Protein AF-K1ZHE0-F1 (afdb_monomer_lite)

pLDDT: mean 92.08, std 7.87, range [47.47, 98.44]

Sequence (130 aa):
MIPFSELFHIGGDTTVRGFSYGEIGPKFLGDTIGAKKAFYMNAELIFPITPDMTMKGVIFYDGGAGWDNPYVAGITPGLVTDNSFDYRHSVGFGIRMLQPMPVRVDWGFKLDPRTGEKESQVHFGMTYDW

Foldseek 3Di:
DQDQVNFAQAEADPFAAFGDTSQAAKDFQNHRSGAPDKDKDKDKDWDAPDPVSQKIKIKIKIKMHGADDPPCPPPPPPRMPRRDTDMWIWIWMWMFGPPPFTKIKIKIATPDDDVPDDRIDIHIDRDDPD

Structure (mmCIF, N/CA/C/O backbone):
data_AF-K1ZHE0-F1
#
_entry.id   AF-K1ZHE0-F1
#
loop_
_atom_site.group_PDB
_atom_site.id
_atom_site.type_symbol
_atom_site.label_atom_id
_atom_site.label_alt_id
_atom_site.label_comp_id
_atom_site.label_asym_id
_atom_site.label_entity_id
_atom_site.label_seq_id
_atom_site.pdbx_PDB_ins_code
_atom_site.Cartn_x
_atom_site.Cartn_y
_atom_site.Cartn_z
_atom_site.occupancy
_atom_site.B_iso_or_equiv
_atom_site.auth_seq_id
_atom_site.auth_comp_id
_atom_site.auth_asym_id
_atom_site.auth_atom_id
_atom_site.pdbx_PDB_model_num
ATOM 1 N N . MET A 1 1 ? 20.352 13.008 -9.359 1.00 73.00 1 MET A N 1
ATOM 2 C CA . MET A 1 1 ? 20.233 11.578 -9.008 1.00 73.00 1 MET A CA 1
ATOM 3 C C . MET A 1 1 ? 19.329 11.515 -7.787 1.00 73.00 1 MET A C 1
ATOM 5 O O . MET A 1 1 ? 19.596 12.261 -6.859 1.00 73.00 1 MET A O 1
ATOM 9 N N . ILE A 1 2 ? 18.240 10.749 -7.840 1.00 79.88 2 ILE A N 1
ATOM 10 C CA . ILE A 1 2 ? 17.284 10.533 -6.738 1.00 79.88 2 ILE A CA 1
ATOM 11 C C . ILE A 1 2 ? 17.720 9.272 -5.964 1.00 79.88 2 ILE A C 1
ATOM 13 O O . ILE A 1 2 ? 17.702 8.190 -6.556 1.00 79.88 2 ILE A O 1
ATOM 17 N N . PRO A 1 3 ? 18.161 9.360 -4.703 1.00 85.19 3 PRO A N 1
ATOM 18 C CA . PRO A 1 3 ? 18.498 8.187 -3.895 1.00 85.19 3 PRO A CA 1
ATOM 19 C C . PRO A 1 3 ? 17.384 7.129 -3.885 1.00 85.19 3 PRO A C 1
ATOM 21 O O . PRO A 1 3 ? 16.206 7.465 -3.934 1.00 85.19 3 PRO A O 1
ATOM 24 N N . PHE A 1 4 ? 17.739 5.844 -3.779 1.00 83.38 4 PHE A N 1
ATOM 25 C CA . PHE A 1 4 ? 16.755 4.748 -3.723 1.00 83.38 4 PHE A CA 1
ATOM 26 C C . PHE A 1 4 ? 15.734 4.928 -2.587 1.00 83.38 4 PHE A C 1
ATOM 28 O O . PHE A 1 4 ? 14.550 4.669 -2.766 1.00 83.38 4 PHE A O 1
ATOM 35 N N . SER A 1 5 ? 16.182 5.452 -1.444 1.00 85.06 5 SER A N 1
ATOM 36 C CA . SER A 1 5 ? 15.334 5.770 -0.289 1.00 85.06 5 SER A CA 1
ATOM 37 C C . SER A 1 5 ? 14.295 6.862 -0.555 1.00 85.06 5 SER A C 1
ATOM 39 O O . SER A 1 5 ? 13.348 6.988 0.211 1.00 85.06 5 SER A O 1
ATOM 41 N N . GLU A 1 6 ? 14.481 7.667 -1.602 1.00 88.62 6 GLU A N 1
ATOM 42 C CA . GLU A 1 6 ? 13.540 8.712 -2.018 1.00 88.62 6 GLU A CA 1
ATOM 43 C C . GLU A 1 6 ? 12.559 8.224 -3.096 1.00 88.62 6 GLU A C 1
ATOM 45 O O . GLU A 1 6 ? 11.654 8.964 -3.480 1.00 88.62 6 GLU A O 1
ATOM 50 N N . LEU A 1 7 ? 12.712 6.991 -3.598 1.00 93.69 7 LEU A N 1
ATOM 51 C CA . LEU A 1 7 ? 11.732 6.391 -4.499 1.00 93.69 7 LEU A CA 1
ATOM 52 C C . LEU A 1 7 ? 10.495 5.937 -3.722 1.00 93.69 7 LEU A C 1
ATOM 54 O O . LEU A 1 7 ? 10.560 5.486 -2.576 1.00 93.69 7 LEU A O 1
ATOM 58 N N . PHE A 1 8 ? 9.348 6.017 -4.384 1.00 96.06 8 PHE A N 1
ATOM 59 C CA . PHE A 1 8 ? 8.090 5.549 -3.834 1.00 96.06 8 PHE A CA 1
ATOM 60 C C . PHE A 1 8 ? 7.989 4.029 -3.925 1.00 96.06 8 PHE A C 1
ATOM 62 O O . PHE A 1 8 ? 8.291 3.430 -4.958 1.00 96.06 8 PHE A O 1
ATOM 69 N N . HIS A 1 9 ? 7.500 3.422 -2.850 1.00 96.19 9 HIS A N 1
ATOM 70 C CA . HIS A 1 9 ? 7.274 1.988 -2.737 1.00 96.19 9 HIS A CA 1
ATOM 71 C C . HIS A 1 9 ? 5.800 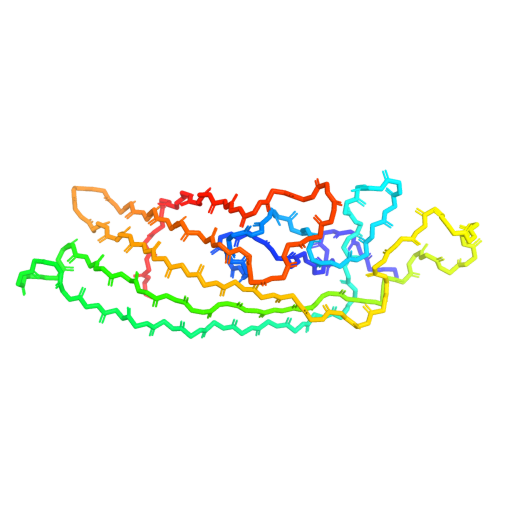1.774 -2.388 1.00 96.19 9 HIS A C 1
ATOM 73 O O . HIS A 1 9 ? 5.380 2.055 -1.267 1.00 96.19 9 HIS A O 1
ATOM 79 N N . ILE A 1 10 ? 5.003 1.347 -3.372 1.00 97.38 10 ILE A N 1
ATOM 80 C CA . ILE A 1 10 ? 3.553 1.175 -3.223 1.00 97.38 10 ILE A CA 1
ATOM 81 C C . ILE A 1 10 ? 3.239 -0.288 -2.903 1.00 97.38 10 ILE A C 1
ATOM 83 O O . ILE A 1 10 ? 3.798 -1.203 -3.503 1.00 97.38 10 ILE A O 1
ATOM 87 N N . GLY A 1 11 ? 2.349 -0.502 -1.940 1.00 95.94 11 GLY A N 1
ATOM 88 C CA . GLY A 1 11 ? 2.114 -1.786 -1.283 1.00 95.94 11 GLY A CA 1
ATOM 89 C C . GLY A 1 11 ? 2.659 -1.786 0.146 1.00 95.94 11 GLY A C 1
ATOM 90 O O . GLY A 1 11 ? 3.639 -1.101 0.451 1.00 95.94 11 GLY A O 1
ATOM 91 N N . GLY A 1 12 ? 2.008 -2.536 1.032 1.00 94.81 12 GLY A N 1
ATOM 92 C CA . GLY A 1 12 ? 2.313 -2.573 2.462 1.00 94.81 12 GLY A CA 1
ATOM 93 C C . GLY A 1 12 ? 1.163 -2.061 3.330 1.00 94.81 12 GLY A C 1
ATOM 94 O O . GLY A 1 12 ? 0.061 -1.794 2.860 1.00 94.81 12 GLY A O 1
ATOM 95 N N . ASP A 1 13 ? 1.432 -1.908 4.618 1.00 92.19 13 ASP A N 1
ATOM 96 C CA . ASP A 1 13 ? 0.466 -1.485 5.634 1.00 92.19 13 ASP A CA 1
ATOM 97 C C . ASP A 1 13 ? 0.114 0.012 5.567 1.00 92.19 13 ASP A C 1
ATOM 99 O O . ASP A 1 13 ? -0.958 0.416 6.018 1.00 92.19 13 ASP A O 1
ATOM 103 N N . THR A 1 14 ? 0.998 0.837 5.008 1.00 90.25 14 THR A N 1
ATOM 104 C CA . THR A 1 14 ? 0.859 2.305 4.943 1.00 90.25 14 THR A CA 1
ATOM 105 C C . THR A 1 14 ? 0.323 2.834 3.614 1.00 90.25 14 THR A C 1
ATOM 107 O O . THR A 1 14 ? -0.058 4.000 3.542 1.00 90.25 14 THR A O 1
ATOM 110 N N . THR A 1 15 ? 0.295 2.010 2.562 1.00 95.12 15 THR A N 1
ATOM 111 C CA . THR A 1 15 ? -0.162 2.417 1.223 1.00 95.12 15 THR A CA 1
ATOM 112 C C . THR A 1 15 ? -1.291 1.521 0.730 1.00 95.12 15 THR A C 1
ATOM 114 O O . THR A 1 15 ? -2.446 1.881 0.894 1.00 95.12 15 THR A O 1
ATOM 117 N N . VAL A 1 16 ? -1.002 0.355 0.148 1.00 97.38 16 VAL A N 1
ATOM 118 C CA . VAL A 1 16 ? -2.025 -0.573 -0.358 1.00 97.38 16 VAL A CA 1
ATOM 119 C C . VAL A 1 16 ? -1.911 -1.902 0.380 1.00 97.38 16 VAL A C 1
ATOM 121 O O . VAL A 1 16 ? -1.020 -2.711 0.094 1.00 97.38 16 VAL A O 1
ATOM 124 N N . ARG A 1 17 ? -2.816 -2.138 1.336 1.00 97.38 17 ARG A N 1
ATOM 125 C CA . ARG A 1 17 ? -2.836 -3.375 2.129 1.00 97.38 17 ARG A CA 1
ATOM 126 C C . ARG A 1 17 ? -3.193 -4.569 1.258 1.00 97.38 17 ARG A C 1
ATOM 128 O O . ARG A 1 17 ? -3.741 -4.433 0.173 1.00 97.38 17 ARG A O 1
ATOM 135 N N . GLY A 1 18 ? -2.861 -5.775 1.710 1.00 95.75 18 GLY A N 1
ATOM 136 C CA . GLY A 1 18 ? -2.975 -6.988 0.886 1.00 95.75 18 GLY A CA 1
ATOM 137 C C . GLY A 1 18 ? -1.829 -7.187 -0.118 1.00 95.75 18 GLY A C 1
ATOM 138 O O . GLY A 1 18 ? -1.6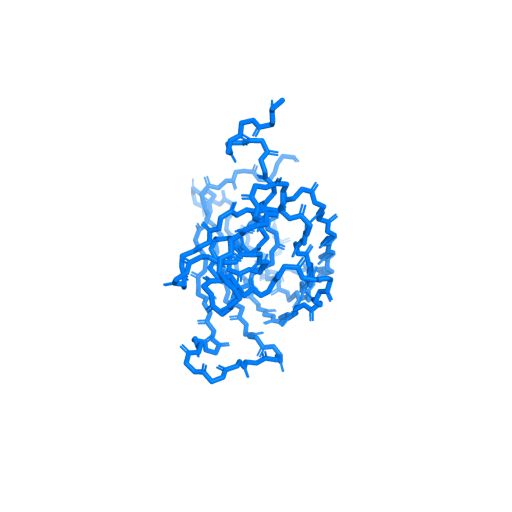66 -8.296 -0.618 1.00 95.75 18 GLY A O 1
ATOM 139 N N . PHE A 1 19 ? -1.004 -6.160 -0.349 1.00 97.00 19 PHE A N 1
ATOM 140 C CA . PHE A 1 19 ? 0.248 -6.236 -1.105 1.00 97.00 19 PHE A CA 1
ATOM 141 C C . PHE A 1 19 ? 1.458 -6.135 -0.176 1.00 97.00 19 PHE A C 1
ATOM 143 O O . PHE A 1 19 ? 1.386 -5.531 0.899 1.00 97.00 19 PHE A O 1
ATOM 150 N N . SER A 1 20 ? 2.576 -6.715 -0.601 1.00 95.81 20 SER A N 1
ATOM 151 C CA . SER A 1 20 ? 3.860 -6.605 0.085 1.00 95.81 20 SER A CA 1
ATOM 152 C C . SER A 1 20 ? 4.465 -5.225 -0.140 1.00 95.81 20 SER A C 1
ATOM 154 O O . SER A 1 20 ? 4.093 -4.511 -1.073 1.00 95.81 20 SER A O 1
ATOM 156 N N . TYR A 1 21 ? 5.398 -4.835 0.729 1.00 95.12 21 TYR A N 1
ATOM 157 C CA . TYR A 1 21 ? 6.052 -3.534 0.635 1.00 95.12 21 TYR A CA 1
ATOM 158 C C . TYR A 1 21 ? 6.673 -3.327 -0.750 1.00 95.12 21 TYR A C 1
ATOM 160 O O . TYR A 1 21 ? 7.520 -4.110 -1.177 1.00 95.12 21 TYR A O 1
ATOM 168 N N . GLY A 1 22 ? 6.226 -2.283 -1.452 1.00 94.88 22 GLY A N 1
ATOM 169 C CA . GLY A 1 22 ? 6.721 -1.960 -2.786 1.00 94.88 22 GLY A CA 1
ATOM 170 C C . GLY A 1 22 ? 6.333 -2.953 -3.892 1.00 94.88 22 GLY A C 1
ATOM 171 O O . GLY A 1 22 ? 6.863 -2.867 -4.996 1.00 94.88 22 GLY A O 1
ATOM 172 N N . GLU A 1 23 ? 5.432 -3.906 -3.641 1.00 95.75 23 GLU A N 1
ATOM 173 C CA . GLU A 1 23 ? 5.034 -4.906 -4.641 1.00 95.75 23 GLU A CA 1
ATOM 174 C C . GLU A 1 23 ? 4.374 -4.281 -5.884 1.00 95.75 23 GLU A C 1
ATOM 176 O O . GLU A 1 23 ? 4.425 -4.872 -6.967 1.00 95.75 23 GLU A O 1
ATOM 181 N N . ILE A 1 24 ? 3.776 -3.095 -5.737 1.00 96.44 24 ILE A N 1
ATOM 182 C CA . ILE A 1 24 ? 3.104 -2.357 -6.804 1.00 96.44 24 ILE A CA 1
ATOM 183 C C . ILE A 1 24 ? 4.088 -1.363 -7.426 1.00 96.44 24 ILE A C 1
ATOM 185 O O . ILE A 1 24 ? 4.340 -0.280 -6.890 1.00 96.44 24 ILE A O 1
ATOM 189 N N . GLY A 1 25 ? 4.612 -1.722 -8.594 1.00 95.75 25 GLY A N 1
ATOM 190 C CA . GLY A 1 25 ? 5.445 -0.852 -9.413 1.00 95.75 25 GLY A CA 1
ATOM 191 C C . GLY A 1 25 ? 6.672 -1.557 -9.986 1.00 95.75 25 GLY A C 1
ATOM 192 O O . GLY A 1 25 ? 6.694 -2.787 -10.031 1.00 95.75 25 GLY A O 1
ATOM 193 N N . PRO A 1 26 ? 7.691 -0.793 -10.419 1.00 95.38 26 PRO A N 1
ATOM 194 C CA . PRO A 1 26 ? 8.795 -1.311 -11.213 1.00 95.38 26 PRO A CA 1
ATOM 195 C C . PRO A 1 26 ? 9.598 -2.382 -10.469 1.00 95.38 26 PRO A C 1
ATOM 197 O O . PRO A 1 26 ? 9.985 -2.191 -9.308 1.00 95.38 26 PRO A O 1
ATOM 200 N N . LYS A 1 27 ? 9.906 -3.479 -11.167 1.00 94.12 27 LYS A N 1
ATOM 201 C CA . LYS A 1 27 ? 10.718 -4.589 -10.651 1.00 94.12 27 LYS A CA 1
ATOM 202 C C . LYS A 1 27 ? 11.886 -4.890 -11.573 1.00 94.12 27 LYS A C 1
ATOM 204 O O . LYS A 1 27 ? 11.763 -4.763 -12.788 1.00 94.12 27 LYS A O 1
ATOM 209 N N . PHE A 1 28 ? 12.998 -5.329 -11.000 1.00 93.06 28 PHE A N 1
ATOM 210 C CA . PHE A 1 28 ? 14.148 -5.863 -11.718 1.00 93.06 28 PHE A CA 1
ATOM 211 C C . PHE A 1 28 ? 14.369 -7.305 -11.275 1.00 93.06 28 PHE A C 1
ATOM 213 O O . PHE A 1 28 ? 14.580 -7.554 -10.094 1.00 93.06 28 PHE A O 1
ATOM 220 N N . LEU A 1 29 ? 14.282 -8.260 -12.206 1.00 90.94 29 LEU A N 1
ATOM 221 C CA . LEU A 1 29 ? 14.392 -9.697 -11.901 1.00 90.94 29 LEU A CA 1
ATOM 222 C C . LEU A 1 29 ? 13.432 -10.189 -10.793 1.00 90.94 29 LEU A C 1
ATOM 224 O O . LEU A 1 29 ? 13.717 -11.163 -10.104 1.00 90.94 29 LEU A O 1
ATOM 228 N N . GLY A 1 30 ? 12.277 -9.532 -10.644 1.00 88.38 30 GLY A N 1
ATOM 229 C CA . GLY A 1 30 ? 11.276 -9.841 -9.618 1.00 88.38 30 GLY A CA 1
ATOM 230 C C . GLY A 1 30 ? 11.420 -9.040 -8.320 1.00 88.38 30 GLY A C 1
ATOM 231 O O . GLY A 1 30 ? 10.444 -8.952 -7.576 1.00 88.38 30 GLY A O 1
ATOM 232 N N . ASP A 1 31 ? 12.562 -8.390 -8.089 1.00 92.12 31 ASP A N 1
ATOM 233 C CA . ASP A 1 31 ? 12.780 -7.534 -6.923 1.00 92.12 31 ASP A CA 1
ATOM 234 C C . ASP A 1 31 ? 12.266 -6.116 -7.177 1.00 92.12 31 ASP A C 1
ATOM 236 O O . ASP A 1 31 ? 12.509 -5.525 -8.231 1.00 92.12 31 ASP A O 1
ATOM 240 N N . THR A 1 32 ? 11.566 -5.540 -6.201 1.00 92.88 32 THR A N 1
ATOM 241 C CA . THR A 1 32 ? 11.089 -4.157 -6.283 1.00 92.88 32 THR A CA 1
ATOM 242 C C . THR A 1 32 ? 12.255 -3.174 -6.302 1.00 92.88 32 THR A C 1
ATOM 244 O O . THR A 1 32 ? 13.113 -3.194 -5.421 1.00 92.88 32 THR A O 1
ATOM 247 N N . ILE A 1 33 ? 12.227 -2.241 -7.256 1.00 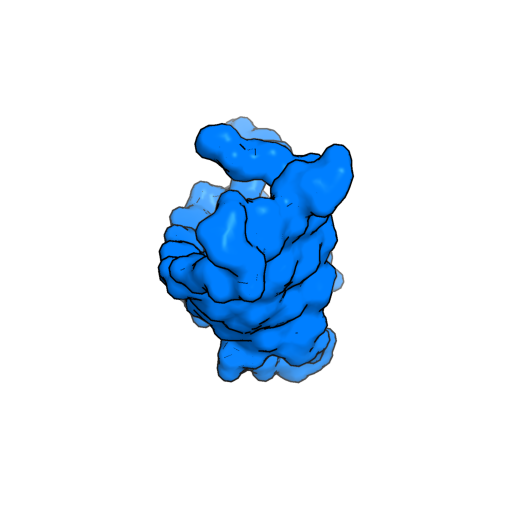94.25 33 ILE A N 1
ATOM 248 C CA . ILE A 1 33 ? 13.257 -1.199 -7.409 1.00 94.25 33 ILE A CA 1
ATOM 249 C C . ILE A 1 33 ? 12.738 0.230 -7.177 1.00 94.25 33 ILE A C 1
ATOM 251 O O . ILE A 1 33 ? 13.464 1.197 -7.417 1.00 94.25 33 ILE A O 1
ATOM 255 N N . GLY A 1 34 ? 11.493 0.372 -6.720 1.00 94.06 34 GLY A N 1
ATOM 256 C CA . GLY A 1 34 ? 10.862 1.658 -6.425 1.00 94.06 34 GLY A CA 1
ATOM 257 C C . GLY A 1 34 ? 10.430 2.434 -7.674 1.00 94.06 34 GLY A C 1
ATOM 258 O O . GLY A 1 34 ? 10.795 2.122 -8.809 1.00 94.06 34 GLY A O 1
ATOM 259 N N . ALA A 1 35 ? 9.626 3.470 -7.462 1.00 95.62 35 ALA A N 1
ATOM 260 C CA . ALA A 1 35 ? 9.026 4.290 -8.507 1.00 95.62 35 ALA A CA 1
ATOM 261 C C . ALA A 1 35 ? 9.337 5.780 -8.316 1.00 95.62 35 ALA A C 1
ATOM 263 O O . ALA A 1 35 ? 9.426 6.270 -7.193 1.00 95.62 35 ALA A O 1
ATOM 264 N N . LYS A 1 36 ? 9.452 6.539 -9.412 1.00 95.88 36 LYS A N 1
ATOM 265 C CA . LYS A 1 36 ? 9.559 8.011 -9.339 1.00 95.88 36 LYS A CA 1
ATOM 266 C C . LYS A 1 36 ? 8.200 8.668 -9.151 1.00 95.88 36 LYS A C 1
ATOM 268 O O . LYS A 1 36 ? 8.106 9.746 -8.571 1.00 95.88 36 LYS A O 1
ATOM 273 N N . LYS A 1 37 ? 7.161 8.055 -9.715 1.00 95.94 37 LYS A N 1
ATOM 274 C CA . LYS A 1 37 ? 5.785 8.531 -9.654 1.00 95.94 37 LYS A CA 1
ATOM 275 C C . LYS A 1 37 ? 4.952 7.517 -8.900 1.00 95.94 37 LYS A C 1
ATOM 277 O O . LYS A 1 37 ? 5.097 6.315 -9.108 1.00 95.94 37 LYS A O 1
ATOM 282 N N . ALA A 1 38 ? 4.079 8.022 -8.048 1.00 97.12 38 ALA A N 1
ATOM 283 C CA . ALA A 1 38 ? 3.173 7.213 -7.268 1.00 97.12 38 ALA A CA 1
ATOM 284 C C .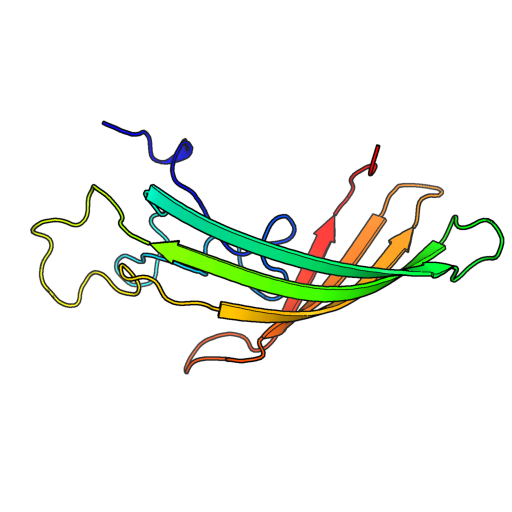 ALA A 1 38 ? 1.797 7.859 -7.212 1.00 97.12 38 ALA A C 1
ATOM 286 O O . ALA A 1 38 ? 1.658 9.083 -7.199 1.00 97.12 38 ALA A O 1
ATOM 287 N N . PHE A 1 39 ? 0.792 7.004 -7.151 1.00 97.38 39 PHE A N 1
ATOM 288 C CA . PHE A 1 39 ? -0.580 7.347 -6.841 1.00 97.38 39 PHE A CA 1
ATOM 289 C C . PHE A 1 39 ? -1.116 6.253 -5.930 1.00 97.38 39 PHE A C 1
ATOM 291 O O . PHE A 1 39 ? -0.924 5.076 -6.216 1.00 97.38 39 PHE A O 1
ATOM 298 N N . TYR A 1 40 ? -1.782 6.617 -4.845 1.00 97.56 40 TYR A N 1
ATOM 299 C CA . TYR A 1 40 ? -2.513 5.660 -4.030 1.00 97.56 40 TYR A CA 1
ATOM 300 C C . TYR A 1 40 ? -3.698 6.345 -3.362 1.00 97.56 40 TYR A C 1
ATOM 302 O O . TYR A 1 40 ? -3.724 7.566 -3.197 1.00 97.56 40 TYR A O 1
ATOM 310 N N . MET A 1 41 ? -4.696 5.543 -3.023 1.00 97.50 41 MET A N 1
ATOM 311 C CA . MET A 1 41 ? -5.921 5.961 -2.367 1.00 97.50 41 MET A CA 1
ATOM 312 C C . MET A 1 41 ? -6.377 4.886 -1.388 1.00 97.50 41 MET A C 1
ATOM 314 O O . MET A 1 41 ? -6.225 3.690 -1.643 1.00 97.50 41 MET A O 1
ATOM 318 N N . ASN A 1 42 ? -6.989 5.337 -0.298 1.00 97.56 42 ASN A N 1
ATOM 319 C CA . ASN A 1 42 ? -7.510 4.494 0.765 1.00 97.56 42 ASN A CA 1
ATOM 320 C C . ASN A 1 42 ? -8.906 4.985 1.130 1.00 97.56 42 ASN A C 1
ATOM 322 O O . ASN A 1 42 ? -9.100 6.168 1.411 1.00 97.56 42 ASN A O 1
ATOM 326 N N . ALA A 1 43 ? -9.874 4.080 1.124 1.00 97.69 43 ALA A N 1
ATOM 327 C CA . ALA A 1 43 ? -11.223 4.329 1.600 1.00 97.69 43 ALA A CA 1
ATOM 328 C C . ALA A 1 43 ? -11.506 3.367 2.753 1.00 97.69 43 ALA A C 1
ATOM 330 O O . ALA A 1 43 ? -11.449 2.153 2.577 1.00 97.69 43 ALA A O 1
ATOM 331 N N . GLU A 1 44 ? -11.810 3.907 3.931 1.00 96.81 44 GLU A N 1
ATOM 332 C CA . GLU A 1 44 ? -12.030 3.118 5.142 1.00 96.81 44 GLU A CA 1
ATOM 333 C C . GLU A 1 44 ? -13.402 3.406 5.744 1.00 96.81 44 GLU A C 1
ATOM 335 O O . GLU A 1 44 ? -13.808 4.559 5.895 1.00 96.81 44 GLU A O 1
ATOM 340 N N . LEU A 1 45 ? -14.091 2.341 6.142 1.00 97.12 45 LEU A N 1
ATOM 341 C CA . LEU A 1 45 ? -15.258 2.392 7.004 1.00 97.12 45 LEU A CA 1
ATOM 342 C C . LEU A 1 45 ? -14.867 1.850 8.378 1.00 97.12 45 LEU A C 1
ATOM 344 O O . LEU A 1 45 ? -14.566 0.665 8.522 1.00 97.12 45 LEU A O 1
ATOM 348 N N . ILE A 1 46 ? -14.890 2.725 9.382 1.00 95.94 46 ILE A N 1
ATOM 349 C CA . ILE A 1 46 ? -14.523 2.404 10.763 1.00 95.94 46 ILE A CA 1
ATOM 350 C C . ILE A 1 46 ? -15.787 2.377 11.618 1.00 95.94 46 ILE A C 1
ATOM 352 O O . ILE A 1 46 ? -16.588 3.311 11.574 1.00 95.94 46 ILE A O 1
ATOM 356 N N . PHE A 1 47 ? -15.948 1.334 12.426 1.00 94.38 47 PHE A N 1
ATOM 357 C CA . PHE A 1 47 ? -17.089 1.187 13.326 1.00 94.38 47 PHE A CA 1
ATOM 358 C C . PHE A 1 47 ? -16.658 0.692 14.718 1.00 94.38 47 PHE A C 1
ATOM 360 O O . PHE A 1 47 ? -15.664 -0.032 14.836 1.00 94.38 47 PHE A O 1
ATOM 367 N N . PRO A 1 48 ? -17.380 1.080 15.787 1.00 95.31 48 PRO A N 1
ATOM 368 C CA . PRO A 1 48 ? -17.137 0.559 17.131 1.00 95.31 48 PRO A CA 1
ATOM 369 C C . PRO A 1 48 ? -17.353 -0.954 17.175 1.00 95.31 48 PRO A C 1
ATOM 371 O O . PRO A 1 48 ? -18.410 -1.438 16.772 1.00 95.31 48 PRO A O 1
ATOM 374 N N . ILE A 1 49 ? -16.385 -1.690 17.725 1.00 93.62 49 ILE A N 1
ATOM 375 C CA . ILE A 1 49 ? -16.629 -3.043 18.251 1.00 93.62 49 ILE A CA 1
ATOM 376 C C . ILE A 1 49 ? -17.059 -2.928 19.715 1.00 93.62 49 ILE A C 1
ATOM 378 O O . ILE A 1 49 ? -17.993 -3.603 20.143 1.00 93.62 49 ILE A O 1
ATOM 382 N N . THR A 1 50 ? -16.404 -2.044 20.472 1.00 91.81 50 THR A N 1
ATOM 383 C CA . THR A 1 50 ? -16.765 -1.717 21.853 1.00 91.81 50 THR A CA 1
ATOM 384 C C . THR A 1 50 ? -17.408 -0.325 21.941 1.00 91.81 50 THR A C 1
ATOM 386 O O . THR A 1 50 ? -17.061 0.561 21.153 1.00 91.81 50 THR A O 1
ATOM 389 N N . PRO A 1 51 ? -18.338 -0.085 22.891 1.00 89.56 51 PRO A N 1
ATOM 390 C CA . PRO A 1 51 ? -19.031 1.205 23.019 1.00 89.56 51 PRO A CA 1
ATOM 391 C C . PRO A 1 51 ? -18.104 2.394 23.305 1.00 89.56 51 PRO A C 1
ATOM 393 O O . PRO A 1 51 ? -18.400 3.523 22.930 1.00 89.56 51 PRO A O 1
ATOM 396 N N . ASP A 1 52 ? -16.985 2.133 23.973 1.00 88.94 52 ASP A N 1
ATOM 397 C CA . ASP A 1 52 ? -15.943 3.098 24.329 1.00 88.94 52 ASP A CA 1
ATOM 398 C C . ASP A 1 52 ? -14.920 3.329 23.200 1.00 88.94 52 ASP A C 1
ATOM 400 O O . ASP A 1 52 ? -13.965 4.081 23.387 1.00 88.94 52 ASP A O 1
ATOM 404 N N . MET A 1 53 ? -15.097 2.695 22.030 1.00 85.81 53 MET A N 1
ATOM 405 C CA . MET A 1 53 ? -14.209 2.806 20.864 1.00 85.81 53 MET A CA 1
ATOM 406 C C . MET A 1 53 ? -12.752 2.379 21.127 1.00 85.81 53 MET A C 1
ATOM 408 O O . MET A 1 53 ? -11.871 2.682 20.315 1.00 85.81 53 MET A O 1
ATOM 412 N N . THR A 1 54 ? -12.482 1.652 22.218 1.00 90.44 54 THR A N 1
ATOM 413 C CA . THR A 1 54 ? -11.157 1.069 22.499 1.00 90.44 54 THR A CA 1
ATOM 414 C C . THR A 1 54 ? -10.821 -0.072 21.544 1.00 90.44 54 THR A C 1
ATOM 416 O O . THR A 1 54 ? -9.645 -0.291 21.245 1.00 90.44 54 THR A O 1
ATOM 419 N N . MET A 1 55 ? -11.844 -0.739 21.003 1.00 92.69 55 MET A N 1
ATOM 420 C CA . MET A 1 55 ? -11.744 -1.666 19.882 1.00 92.69 55 MET A CA 1
ATOM 421 C C . MET A 1 55 ? -12.599 -1.182 18.712 1.00 92.69 55 MET A C 1
ATOM 423 O O . MET A 1 55 ? -13.795 -0.913 18.857 1.00 92.69 55 MET A O 1
ATOM 427 N N . LYS A 1 56 ? -11.992 -1.115 17.530 1.00 94.56 56 LYS A N 1
ATOM 428 C CA . LYS A 1 56 ? -12.634 -0.665 16.294 1.00 94.56 56 LYS A CA 1
ATOM 429 C C . LYS A 1 56 ? -12.490 -1.727 15.216 1.00 94.56 56 LYS A C 1
ATOM 431 O O . LYS A 1 56 ? -11.421 -2.315 15.053 1.00 94.56 56 LYS A O 1
ATOM 436 N N . GLY A 1 57 ? -13.569 -1.944 14.481 1.00 95.81 57 GLY A N 1
ATOM 437 C CA . GLY A 1 57 ? -13.575 -2.720 13.254 1.00 95.81 57 GLY A CA 1
ATOM 438 C C . GLY A 1 57 ? -13.349 -1.790 12.074 1.00 95.81 57 GLY A C 1
ATOM 439 O O . GLY A 1 57 ? -13.783 -0.636 12.092 1.00 95.81 57 GLY A O 1
ATOM 440 N N . VAL A 1 58 ? -12.649 -2.286 11.064 1.00 96.94 58 VAL A N 1
ATOM 441 C CA . VAL A 1 58 ? -12.363 -1.553 9.834 1.00 96.94 58 VAL A CA 1
ATOM 442 C C . VAL A 1 58 ? -12.707 -2.443 8.658 1.00 96.94 58 VAL A C 1
ATOM 444 O O . VAL A 1 58 ? -12.340 -3.613 8.641 1.00 96.94 58 VAL A O 1
ATOM 447 N N . ILE A 1 59 ? -13.390 -1.887 7.669 1.00 97.75 59 ILE A N 1
ATOM 448 C CA . ILE A 1 59 ? -13.467 -2.444 6.319 1.00 97.75 59 ILE A CA 1
ATOM 449 C C . ILE A 1 59 ? -12.835 -1.408 5.404 1.00 97.75 59 ILE A C 1
ATOM 451 O O . ILE A 1 59 ? -13.078 -0.213 5.572 1.00 97.75 59 ILE A O 1
ATOM 455 N N . PHE A 1 60 ? -12.007 -1.842 4.464 1.00 97.88 60 PHE A N 1
ATOM 456 C CA . PHE A 1 60 ? -11.271 -0.927 3.610 1.00 97.88 60 PHE A CA 1
ATOM 457 C C . PHE A 1 60 ? -11.243 -1.366 2.152 1.00 97.88 60 PHE A C 1
ATOM 459 O O . PHE A 1 60 ? -11.339 -2.550 1.826 1.00 97.88 60 PHE A O 1
ATOM 466 N N . TYR A 1 61 ? -11.073 -0.369 1.294 1.00 98.38 61 TYR A N 1
ATOM 467 C CA . TYR A 1 61 ? -10.644 -0.494 -0.087 1.00 98.38 61 TYR A CA 1
ATOM 468 C C . TYR A 1 61 ? -9.369 0.328 -0.251 1.00 98.38 61 TYR A C 1
ATOM 470 O O . TYR A 1 61 ? -9.364 1.525 0.042 1.00 98.38 61 TYR A O 1
ATOM 478 N N . ASP A 1 62 ? -8.317 -0.300 -0.757 1.00 98.31 62 ASP A N 1
ATOM 479 C CA . ASP A 1 62 ? -7.067 0.371 -1.074 1.00 98.31 62 ASP A CA 1
ATOM 480 C C . ASP A 1 62 ? -6.738 0.176 -2.550 1.00 98.31 62 ASP A C 1
ATOM 482 O O . ASP A 1 62 ? -7.010 -0.869 -3.138 1.00 98.31 62 ASP A O 1
ATOM 486 N N . GLY A 1 63 ? -6.077 1.152 -3.155 1.00 98.00 63 GLY A N 1
ATOM 487 C CA . GLY A 1 63 ? -5.503 0.948 -4.475 1.00 98.00 63 GLY A CA 1
ATOM 488 C C . GLY A 1 63 ? -4.447 1.971 -4.816 1.00 98.00 63 GLY A C 1
ATOM 489 O O . GLY A 1 63 ? -4.410 3.061 -4.251 1.00 98.00 63 GLY A O 1
ATOM 490 N N . GLY A 1 64 ? -3.575 1.624 -5.750 1.00 97.94 64 GLY A N 1
ATOM 491 C CA . GLY A 1 64 ? -2.469 2.480 -6.131 1.00 97.94 64 GLY A CA 1
ATOM 492 C C . GLY A 1 64 ? -1.664 1.952 -7.305 1.00 97.94 64 GLY A C 1
ATOM 493 O O . GLY A 1 64 ? -1.908 0.869 -7.826 1.00 97.94 64 GLY A O 1
ATOM 494 N N . ALA A 1 65 ? -0.708 2.765 -7.726 1.00 98.00 65 ALA A N 1
ATOM 495 C CA . ALA A 1 65 ? 0.225 2.505 -8.805 1.00 98.00 65 ALA A CA 1
ATOM 496 C C . ALA A 1 65 ? 1.555 3.198 -8.488 1.00 98.00 65 ALA A C 1
ATOM 498 O O . ALA A 1 65 ? 1.570 4.351 -8.048 1.00 98.00 65 ALA A O 1
ATOM 499 N N . GLY A 1 66 ? 2.667 2.521 -8.760 1.00 97.62 66 GLY A N 1
ATOM 500 C CA . GLY A 1 66 ? 4.006 3.106 -8.809 1.00 97.62 66 GLY A CA 1
ATOM 501 C C . GLY A 1 66 ? 4.585 2.907 -10.206 1.00 97.62 66 GLY A C 1
ATOM 502 O O . GLY A 1 66 ? 4.445 1.825 -10.761 1.00 97.62 66 GLY A O 1
ATOM 503 N N . TRP A 1 67 ? 5.195 3.928 -10.811 1.00 96.44 67 TRP A N 1
ATOM 504 C CA . TRP A 1 67 ? 5.766 3.820 -12.161 1.00 96.44 67 TRP A CA 1
ATOM 505 C C . TRP A 1 67 ? 6.923 4.802 -12.422 1.00 96.44 67 TRP A C 1
ATOM 507 O O . TRP A 1 67 ? 7.266 5.636 -11.576 1.00 96.44 67 TRP A O 1
ATOM 517 N N . ASP A 1 68 ? 7.509 4.722 -13.624 1.00 94.50 68 ASP A N 1
ATOM 518 C CA . ASP A 1 68 ? 8.517 5.664 -14.141 1.00 94.50 68 ASP A CA 1
ATOM 519 C C . ASP A 1 68 ? 9.838 5.672 -13.345 1.00 94.50 68 ASP A C 1
ATOM 521 O O . ASP A 1 68 ? 10.349 6.728 -12.975 1.00 94.50 68 ASP A O 1
ATOM 525 N N . ASN A 1 69 ? 10.406 4.498 -13.044 1.00 93.94 69 ASN A N 1
ATOM 526 C CA . ASN A 1 69 ? 11.725 4.409 -12.412 1.00 93.94 69 ASN A CA 1
ATOM 527 C C . ASN A 1 69 ? 12.788 5.114 -13.291 1.00 93.94 69 ASN A C 1
ATOM 529 O O . ASN A 1 69 ? 12.892 4.819 -14.483 1.00 93.94 69 ASN A O 1
ATOM 533 N N . PRO A 1 70 ? 13.604 6.033 -12.741 1.00 89.75 70 PRO A N 1
ATOM 534 C CA . PRO A 1 70 ? 14.527 6.836 -13.541 1.00 89.75 70 PRO A CA 1
ATOM 535 C C . PRO A 1 70 ? 15.814 6.091 -13.932 1.00 89.75 70 PRO A C 1
ATOM 537 O O . PRO A 1 70 ? 16.596 6.618 -14.721 1.00 89.75 70 PRO A O 1
ATOM 540 N N . TYR A 1 71 ? 16.051 4.893 -13.389 1.00 88.94 71 TYR A N 1
ATOM 541 C CA . TYR A 1 71 ? 17.299 4.134 -13.534 1.00 88.94 71 TYR A CA 1
ATOM 542 C C . TYR A 1 71 ? 17.199 2.931 -14.467 1.00 88.94 71 TYR A C 1
ATOM 544 O O . TYR A 1 71 ? 18.178 2.212 -14.639 1.00 88.94 71 TYR A O 1
ATOM 552 N N . VAL A 1 72 ? 16.038 2.715 -15.089 1.00 86.69 72 VAL A N 1
ATOM 553 C CA . VAL A 1 72 ? 15.814 1.555 -15.965 1.00 86.69 72 VAL A CA 1
ATOM 554 C C . VAL A 1 72 ? 15.995 1.851 -17.453 1.00 86.69 72 VAL A C 1
ATOM 556 O O . VAL A 1 72 ? 15.905 0.947 -18.284 1.00 86.69 72 VAL A O 1
ATOM 559 N N . ALA A 1 73 ? 16.269 3.107 -17.812 1.00 81.06 73 ALA A N 1
ATOM 560 C CA . ALA A 1 73 ? 16.525 3.495 -19.193 1.00 81.06 73 ALA A CA 1
ATOM 561 C C . ALA A 1 73 ? 17.793 2.799 -19.722 1.00 81.06 73 ALA A C 1
ATOM 563 O O . ALA A 1 73 ? 18.883 2.993 -19.191 1.00 81.06 73 ALA A O 1
ATOM 564 N N . GLY A 1 74 ? 17.646 1.994 -20.780 1.00 78.81 74 GLY A N 1
ATOM 565 C CA . GLY A 1 74 ? 18.756 1.261 -21.402 1.00 78.81 74 GLY A CA 1
ATOM 566 C C . GLY A 1 74 ? 19.058 -0.115 -20.797 1.00 78.81 74 GLY A C 1
ATOM 567 O O . GLY A 1 74 ? 20.000 -0.764 -21.247 1.00 78.81 74 GLY A O 1
ATOM 568 N N . ILE A 1 75 ? 18.270 -0.589 -19.824 1.00 83.75 75 ILE A N 1
ATOM 569 C CA . ILE A 1 75 ? 18.342 -1.981 -19.355 1.00 83.75 75 ILE A CA 1
ATOM 570 C C . ILE A 1 75 ? 17.769 -2.918 -20.430 1.00 83.75 75 ILE A C 1
ATOM 572 O O . ILE A 1 75 ? 16.820 -2.565 -21.134 1.00 83.75 75 ILE A O 1
ATOM 576 N N . THR A 1 76 ? 18.341 -4.121 -20.556 1.00 82.94 76 THR A N 1
ATOM 577 C CA . THR A 1 76 ? 17.871 -5.161 -21.479 1.00 82.94 76 THR A CA 1
ATOM 578 C C . THR A 1 76 ? 16.356 -5.377 -21.345 1.00 82.94 76 THR A C 1
ATOM 580 O O . THR A 1 76 ? 15.877 -5.646 -20.235 1.00 82.94 76 THR A O 1
ATOM 583 N N . PRO A 1 77 ? 15.594 -5.302 -22.454 1.00 76.06 77 PRO A N 1
ATOM 584 C CA . PRO A 1 77 ? 14.165 -5.594 -22.447 1.00 76.06 77 PRO A CA 1
ATOM 585 C C . PRO A 1 77 ? 13.883 -6.969 -21.830 1.00 76.06 77 PRO A C 1
ATOM 587 O O . PRO A 1 77 ? 14.540 -7.950 -22.170 1.00 76.06 77 PRO A O 1
ATOM 590 N N . GLY A 1 78 ? 12.920 -7.035 -20.909 1.00 81.19 78 GLY A N 1
ATOM 591 C CA . GLY A 1 78 ? 12.541 -8.267 -20.207 1.00 81.19 78 GLY A CA 1
ATOM 592 C C . GLY A 1 78 ? 13.196 -8.476 -18.836 1.00 81.19 78 GLY A C 1
ATOM 593 O O . GLY A 1 78 ? 12.722 -9.322 -18.088 1.00 81.19 78 GLY A O 1
ATOM 594 N N . LEU A 1 79 ? 14.223 -7.697 -18.461 1.00 89.00 79 LEU A N 1
ATOM 595 C CA 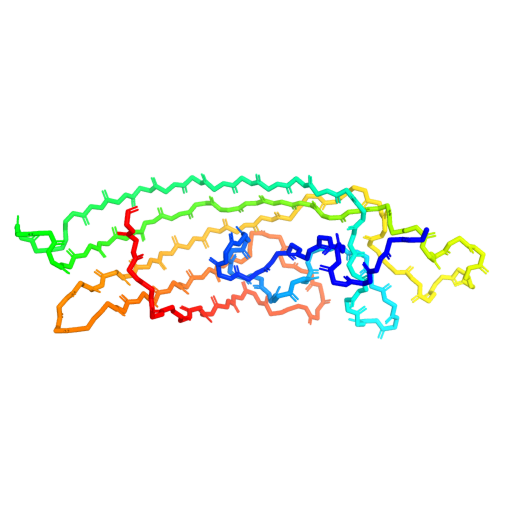. LEU A 1 79 ? 14.752 -7.710 -17.084 1.00 89.00 79 LEU A CA 1
ATOM 596 C C . LEU A 1 79 ? 13.958 -6.809 -16.132 1.00 89.00 79 LEU A C 1
ATOM 598 O O . LEU A 1 79 ? 13.989 -7.022 -14.921 1.00 89.00 79 LEU A O 1
ATOM 602 N N . VAL A 1 80 ? 13.273 -5.803 -16.685 1.00 91.44 80 VAL A N 1
ATOM 603 C CA . VAL A 1 80 ? 12.440 -4.851 -15.946 1.00 91.44 80 VAL A CA 1
ATOM 604 C C . VAL A 1 80 ? 10.977 -5.081 -16.289 1.00 91.44 80 VAL A C 1
ATOM 606 O O . VAL A 1 80 ? 10.615 -5.100 -17.468 1.00 91.44 80 VAL A O 1
ATOM 609 N N . THR A 1 81 ? 10.142 -5.212 -15.264 1.00 91.75 81 THR A N 1
ATOM 610 C CA . THR A 1 81 ? 8.683 -5.332 -15.392 1.00 91.75 81 THR A CA 1
ATOM 611 C C . THR A 1 81 ? 7.984 -4.190 -14.658 1.00 91.75 81 THR A C 1
ATOM 613 O O . THR A 1 81 ? 8.602 -3.490 -13.855 1.00 91.75 81 THR A O 1
ATOM 616 N N . ASP A 1 82 ? 6.701 -3.977 -14.967 1.00 92.06 82 ASP A N 1
ATOM 617 C CA . ASP A 1 82 ? 5.797 -3.089 -14.216 1.00 92.06 82 ASP A CA 1
ATOM 618 C C . ASP A 1 82 ? 6.267 -1.620 -14.096 1.00 92.06 82 ASP A C 1
ATOM 620 O O . ASP A 1 82 ? 5.991 -0.932 -13.117 1.00 92.06 82 ASP A O 1
ATOM 624 N N . ASN A 1 83 ? 6.991 -1.109 -15.105 1.00 93.75 83 ASN A N 1
ATOM 625 C CA . ASN A 1 83 ? 7.492 0.275 -15.107 1.00 93.75 83 ASN A CA 1
ATOM 626 C C . ASN A 1 83 ? 6.521 1.318 -15.701 1.00 93.75 83 ASN A C 1
ATOM 628 O O . ASN A 1 83 ? 6.801 2.521 -15.696 1.00 93.75 83 ASN A O 1
ATOM 632 N N . SER A 1 84 ? 5.386 0.875 -16.236 1.00 94.00 84 SER A N 1
ATOM 633 C CA . SER A 1 84 ? 4.297 1.734 -16.710 1.00 94.00 84 SER A CA 1
ATOM 634 C C . SER A 1 84 ? 3.249 1.948 -15.621 1.00 94.00 84 SER A C 1
ATOM 636 O O . SER A 1 84 ? 3.196 1.194 -14.656 1.00 94.00 84 SER A O 1
ATOM 638 N N . PHE A 1 85 ? 2.394 2.963 -15.784 1.00 96.56 85 PHE A N 1
ATOM 639 C CA . PHE A 1 85 ? 1.244 3.131 -14.898 1.00 96.56 85 PHE A CA 1
ATOM 640 C C . PHE A 1 85 ? 0.364 1.879 -14.949 1.00 96.56 85 PHE A C 1
ATOM 642 O O . PHE A 1 85 ? -0.113 1.499 -16.018 1.00 96.56 85 PHE A O 1
ATOM 649 N N . ASP A 1 86 ? 0.160 1.270 -13.790 1.00 96.12 86 ASP A N 1
ATOM 650 C CA . ASP A 1 86 ? -0.574 0.026 -13.631 1.00 96.12 86 ASP A CA 1
ATOM 651 C C . ASP A 1 86 ? -1.258 0.042 -12.262 1.00 96.12 86 ASP A C 1
ATOM 653 O O . ASP A 1 86 ? -0.599 0.021 -11.221 1.00 96.12 86 ASP A O 1
ATOM 657 N N . TYR A 1 87 ? -2.581 0.192 -12.273 1.00 97.62 87 TYR A N 1
ATOM 658 C CA . TYR A 1 87 ? -3.366 0.344 -11.055 1.00 97.62 87 TYR A CA 1
ATOM 659 C C . TYR A 1 87 ? -3.705 -1.023 -10.473 1.00 97.62 87 TYR A C 1
ATOM 661 O O . TYR A 1 87 ? -4.344 -1.844 -11.125 1.00 97.62 87 TYR A O 1
ATOM 669 N N . ARG A 1 88 ? -3.295 -1.227 -9.225 1.00 97.62 88 ARG A N 1
ATOM 670 C CA . ARG A 1 88 ? -3.524 -2.433 -8.431 1.00 97.62 88 ARG A CA 1
ATOM 671 C C . ARG A 1 88 ? -4.407 -2.079 -7.245 1.00 97.62 88 ARG A C 1
ATOM 673 O O . ARG A 1 88 ? -4.303 -0.969 -6.713 1.00 97.62 88 ARG A O 1
ATOM 680 N N . HIS A 1 89 ? -5.257 -3.000 -6.805 1.00 98.00 89 HIS A N 1
ATOM 681 C CA . HIS A 1 89 ? -6.200 -2.706 -5.727 1.00 98.00 89 HIS A CA 1
ATOM 682 C C . HIS A 1 89 ? -6.605 -3.919 -4.896 1.00 98.00 89 HIS A C 1
ATOM 684 O O . HIS A 1 89 ? -6.496 -5.078 -5.299 1.00 98.00 89 HIS A O 1
ATOM 690 N N . SER A 1 90 ? -7.068 -3.634 -3.690 1.00 98.31 90 SER A N 1
ATOM 691 C CA . SER A 1 90 ? -7.443 -4.624 -2.700 1.00 98.31 90 SER A CA 1
ATOM 692 C C . SER A 1 90 ? -8.622 -4.149 -1.868 1.00 98.31 90 SER A C 1
ATOM 694 O O . SER A 1 90 ? -8.921 -2.961 -1.744 1.00 98.31 90 SER A O 1
ATOM 696 N N . VAL A 1 91 ? -9.287 -5.121 -1.266 1.00 98.44 91 VAL A N 1
ATOM 697 C CA . VAL A 1 91 ? -10.264 -4.901 -0.204 1.00 98.44 91 VAL A CA 1
ATOM 698 C C . VAL A 1 91 ? -9.855 -5.703 1.002 1.00 98.44 91 VAL A C 1
ATOM 700 O O . VAL A 1 91 ? -9.161 -6.711 0.890 1.00 98.44 91 VAL A O 1
ATOM 703 N N . GLY A 1 92 ? -10.304 -5.293 2.169 1.00 97.94 92 GLY A N 1
ATOM 704 C CA . GLY A 1 92 ? -10.014 -6.058 3.356 1.00 97.94 92 GLY A CA 1
ATOM 705 C C . GLY A 1 92 ? -10.756 -5.569 4.565 1.00 97.94 92 GLY A C 1
ATOM 706 O O . GLY A 1 92 ? -11.617 -4.689 4.504 1.00 97.94 92 GLY A O 1
ATOM 707 N N . PHE A 1 93 ? -10.409 -6.184 5.677 1.00 97.69 93 PHE A N 1
ATOM 708 C CA . PHE A 1 93 ? -10.931 -5.817 6.971 1.00 97.69 93 PHE A CA 1
ATOM 709 C C . PHE A 1 93 ? -9.815 -5.845 8.000 1.00 97.69 93 PHE A C 1
ATOM 711 O O . PHE A 1 93 ? -8.781 -6.486 7.815 1.00 97.69 93 PHE A O 1
ATOM 718 N N . GLY A 1 94 ? -10.032 -5.138 9.096 1.00 96.25 94 GLY A N 1
ATOM 719 C CA . GLY A 1 94 ? -9.058 -5.032 10.157 1.00 96.25 94 GLY A CA 1
ATOM 720 C C . GLY A 1 94 ? -9.687 -4.793 11.511 1.00 96.25 94 GLY A C 1
ATOM 721 O O . GLY A 1 94 ? -10.853 -4.413 11.637 1.00 96.25 94 GLY A O 1
ATOM 722 N N . ILE A 1 95 ? -8.882 -5.036 12.534 1.00 94.88 95 ILE A N 1
ATOM 723 C CA . ILE A 1 95 ? -9.208 -4.762 13.927 1.00 94.88 95 ILE A CA 1
ATOM 724 C C . ILE A 1 95 ? -8.134 -3.827 14.466 1.00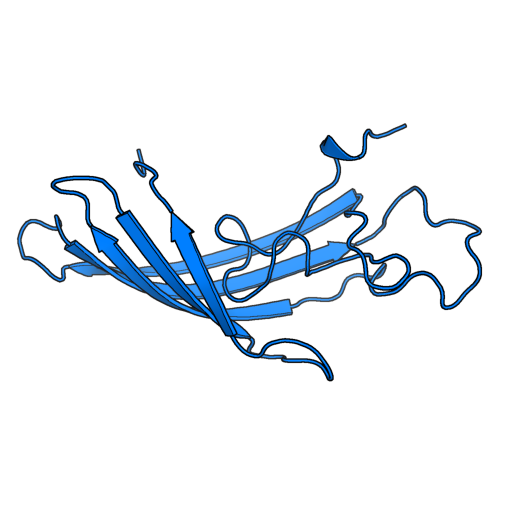 94.88 95 ILE A C 1
ATOM 726 O O . ILE A 1 95 ? -6.935 -4.080 14.321 1.00 94.88 95 ILE A O 1
ATOM 730 N N . ARG A 1 96 ? -8.576 -2.747 15.110 1.00 94.00 96 ARG A N 1
ATOM 731 C CA . ARG A 1 96 ? -7.715 -1.806 15.827 1.00 94.00 96 ARG A CA 1
ATOM 732 C C . ARG A 1 96 ? -8.058 -1.850 17.309 1.00 94.00 96 ARG A C 1
ATOM 734 O O . ARG A 1 96 ? -9.202 -1.611 17.686 1.00 94.00 96 ARG A O 1
ATOM 741 N N . MET A 1 97 ? -7.066 -2.144 18.136 1.00 91.88 97 MET A N 1
ATOM 742 C CA . MET A 1 97 ? -7.124 -2.089 19.594 1.00 91.88 97 MET A CA 1
ATOM 743 C C . MET A 1 97 ? -6.272 -0.923 20.072 1.00 91.88 97 MET A C 1
ATOM 745 O O . MET A 1 97 ? -5.139 -0.789 19.629 1.00 91.88 97 MET A O 1
ATOM 749 N N . LEU A 1 98 ? -6.795 -0.101 20.979 1.00 88.00 98 LEU A N 1
ATOM 750 C CA . LEU A 1 98 ? -6.062 1.023 21.574 1.00 88.00 98 LEU A CA 1
ATOM 751 C C . LEU A 1 98 ? -5.463 0.685 22.949 1.00 88.00 98 LEU A C 1
ATOM 753 O O . LEU A 1 98 ? -4.505 1.327 23.371 1.00 88.00 98 LEU A O 1
ATOM 757 N N . GLN A 1 99 ? -6.018 -0.307 23.651 1.00 84.75 99 GLN A N 1
ATOM 758 C CA . GLN A 1 99 ? -5.617 -0.698 25.006 1.00 84.75 99 GLN A CA 1
ATOM 759 C C . GLN A 1 99 ? -5.439 -2.220 25.117 1.00 84.75 99 GLN A C 1
ATOM 761 O O . GLN A 1 99 ? -6.163 -2.953 24.445 1.00 84.75 99 GLN A O 1
ATOM 766 N N . PRO A 1 100 ? -4.523 -2.721 25.975 1.00 81.69 100 PRO A N 1
ATOM 767 C CA . PRO A 1 100 ? -3.532 -1.975 26.767 1.00 81.69 100 PRO A CA 1
ATOM 768 C C . PRO A 1 100 ? -2.352 -1.440 25.935 1.00 81.69 100 PRO A C 1
ATOM 770 O O . PRO A 1 100 ? -1.589 -0.611 26.420 1.00 81.69 100 PRO A O 1
ATOM 773 N N . MET A 1 101 ? -2.207 -1.897 24.690 1.00 85.75 101 MET A N 1
ATOM 774 C CA . MET A 1 101 ? -1.234 -1.408 23.713 1.00 85.75 101 MET A CA 1
ATOM 775 C C . MET A 1 101 ? -1.936 -1.200 22.368 1.00 85.75 101 MET A C 1
ATOM 777 O O . MET A 1 101 ? -2.830 -1.988 22.044 1.00 85.75 101 MET A O 1
ATOM 781 N N . PRO A 1 102 ? -1.536 -0.191 21.576 1.00 90.25 102 PRO A N 1
ATOM 782 C CA . PRO A 1 102 ? -2.084 0.010 20.248 1.00 90.25 102 PRO A CA 1
ATOM 783 C C . PRO A 1 102 ? -1.648 -1.137 19.335 1.00 90.25 102 PRO A C 1
ATOM 785 O O . PRO A 1 102 ? -0.459 -1.326 19.073 1.00 90.25 102 PRO A O 1
ATOM 788 N N . VAL A 1 103 ? -2.615 -1.910 18.858 1.00 92.62 103 VAL A N 1
ATOM 789 C CA . VAL A 1 103 ? -2.396 -3.005 17.914 1.00 92.62 103 VAL A CA 1
ATOM 790 C C . VAL A 1 103 ? -3.365 -2.847 16.760 1.00 92.62 103 VAL A C 1
ATOM 792 O O . VAL A 1 103 ? -4.562 -2.637 16.949 1.00 92.62 103 VAL A O 1
ATOM 795 N N . ARG A 1 104 ? -2.838 -2.989 15.552 1.00 93.06 104 ARG A N 1
ATOM 796 C CA . ARG A 1 104 ? -3.588 -2.985 14.307 1.00 93.06 104 ARG A CA 1
ATOM 797 C C . ARG A 1 104 ? -3.292 -4.274 13.561 1.00 93.06 104 ARG A C 1
ATOM 799 O O . ARG A 1 104 ? -2.131 -4.608 13.337 1.00 93.06 104 ARG A O 1
ATOM 806 N N . VAL A 1 105 ? -4.347 -4.982 13.183 1.00 95.12 105 VAL A N 1
ATOM 807 C CA . VAL A 1 105 ? -4.265 -6.172 12.338 1.00 95.12 105 VAL A CA 1
ATOM 808 C C . VAL A 1 105 ? -5.186 -5.950 11.158 1.00 95.12 105 VAL A C 1
ATOM 810 O O . VAL A 1 105 ? -6.394 -5.856 11.351 1.00 95.12 105 VAL A O 1
ATOM 813 N N . ASP A 1 106 ? -4.622 -5.887 9.957 1.00 96.88 106 ASP A N 1
ATOM 814 C CA . ASP A 1 106 ? -5.381 -5.726 8.721 1.00 96.88 106 ASP A CA 1
ATOM 815 C C . ASP A 1 106 ? -5.134 -6.917 7.804 1.00 96.88 106 ASP A C 1
ATOM 817 O O . ASP A 1 106 ? -3.991 -7.262 7.509 1.00 96.88 106 ASP A O 1
ATOM 821 N N . TRP A 1 107 ? -6.203 -7.519 7.299 1.00 97.69 107 TRP A N 1
ATOM 822 C CA . TRP A 1 107 ? -6.131 -8.561 6.288 1.00 97.69 107 TRP A CA 1
ATOM 823 C C . TRP A 1 107 ? -6.692 -8.026 4.976 1.00 97.69 107 TRP A C 1
ATOM 825 O O . TRP A 1 107 ? -7.890 -7.769 4.857 1.00 97.69 107 TRP A O 1
ATOM 835 N N . GLY A 1 108 ? -5.804 -7.833 4.001 1.00 97.81 108 GLY A N 1
ATOM 836 C CA . GLY A 1 108 ? -6.158 -7.393 2.655 1.00 97.81 108 GLY A CA 1
ATOM 837 C C . GLY A 1 108 ? -6.140 -8.540 1.651 1.00 97.81 108 GLY A C 1
ATOM 838 O O . GLY A 1 108 ? -5.265 -9.405 1.701 1.00 97.81 108 GLY A O 1
ATOM 839 N N . PHE A 1 109 ? -7.080 -8.502 0.718 1.00 98.00 109 PHE A N 1
ATOM 840 C CA . PHE A 1 109 ? -7.276 -9.432 -0.386 1.00 98.00 109 PHE A CA 1
ATOM 841 C C . PHE A 1 109 ? -7.153 -8.657 -1.694 1.00 98.00 109 PHE A C 1
ATOM 843 O O . PHE A 1 109 ? -7.829 -7.643 -1.886 1.00 98.00 109 PHE A O 1
ATOM 850 N N . LYS A 1 110 ? -6.284 -9.118 -2.589 1.00 98.00 110 LYS A N 1
ATOM 851 C CA . LYS A 1 110 ? -6.103 -8.508 -3.907 1.00 98.00 110 LYS A CA 1
ATOM 852 C C . LYS A 1 110 ? -7.347 -8.774 -4.741 1.00 98.00 110 LYS A C 1
ATOM 854 O O . LYS A 1 110 ? -7.798 -9.914 -4.830 1.00 98.00 110 LYS A O 1
ATOM 859 N N . LEU A 1 111 ? -7.892 -7.728 -5.349 1.00 97.38 111 LEU A N 1
ATOM 860 C CA . LEU A 1 111 ? -9.017 -7.870 -6.274 1.00 97.38 111 LEU A CA 1
ATOM 861 C C . LEU A 1 111 ? -8.550 -8.321 -7.665 1.00 97.38 111 LEU A C 1
ATOM 863 O O . LEU A 1 111 ? -9.325 -8.909 -8.415 1.00 97.38 111 LEU A O 1
ATOM 867 N N . ASP A 1 112 ? -7.274 -8.091 -7.979 1.00 95.50 112 ASP A N 1
ATOM 868 C CA . ASP A 1 112 ? -6.623 -8.425 -9.241 1.00 95.50 112 ASP A CA 1
ATOM 869 C C . ASP A 1 112 ? -5.339 -9.269 -9.033 1.00 95.50 112 ASP A C 1
ATOM 871 O O . ASP A 1 112 ? -4.231 -8.830 -9.367 1.00 95.50 112 ASP A O 1
ATOM 875 N N . PRO A 1 113 ? -5.431 -10.483 -8.448 1.00 94.38 113 PRO A N 1
ATOM 876 C CA . PRO A 1 113 ? -4.260 -11.330 -8.240 1.00 94.38 113 PRO A CA 1
ATOM 877 C C . PRO A 1 113 ? -3.677 -11.797 -9.581 1.00 94.38 113 PRO A C 1
ATOM 879 O O . PRO A 1 113 ? -4.399 -12.272 -10.461 1.00 94.38 113 PRO A O 1
ATOM 882 N N . ARG A 1 114 ? -2.354 -11.682 -9.743 1.00 93.69 114 ARG A N 1
ATOM 883 C CA . ARG A 1 114 ? -1.641 -12.163 -10.940 1.00 93.69 114 ARG A CA 1
ATOM 884 C C . ARG A 1 114 ? -1.019 -13.531 -10.702 1.00 93.69 114 ARG A C 1
ATOM 886 O O . ARG A 1 114 ? -0.775 -13.934 -9.567 1.00 93.69 114 ARG A O 1
ATOM 893 N N . THR A 1 115 ? -0.721 -14.247 -11.784 1.00 90.88 115 THR A N 1
ATOM 894 C CA . THR A 1 115 ? -0.057 -15.555 -11.719 1.00 90.88 115 THR A CA 1
ATOM 895 C C . THR A 1 115 ? 1.236 -15.471 -10.906 1.00 90.88 115 THR A C 1
ATOM 897 O O . THR A 1 115 ? 2.134 -14.706 -11.244 1.00 90.88 115 THR A O 1
ATOM 900 N N . GLY A 1 116 ? 1.334 -16.282 -9.851 1.00 88.06 116 GLY A N 1
ATOM 901 C CA . GLY A 1 116 ? 2.499 -16.322 -8.962 1.00 88.06 116 GLY A CA 1
ATOM 902 C C . GLY A 1 116 ? 2.462 -15.325 -7.797 1.00 88.06 116 GLY A C 1
ATOM 903 O O . GLY A 1 116 ? 3.341 -15.379 -6.939 1.00 88.06 116 GLY A O 1
ATOM 904 N N . GLU A 1 117 ? 1.452 -14.458 -7.713 1.00 91.94 117 GLU A N 1
ATOM 905 C CA . GLU A 1 117 ? 1.255 -13.579 -6.561 1.00 91.94 117 GLU A CA 1
ATOM 906 C C . GLU A 1 117 ? 0.432 -14.256 -5.459 1.00 91.94 117 GLU A C 1
ATOM 908 O O . GLU A 1 117 ? -0.456 -15.068 -5.712 1.00 91.94 117 GLU A O 1
ATOM 913 N N . LYS A 1 118 ? 0.687 -13.873 -4.203 1.00 94.19 118 LYS A N 1
ATOM 914 C CA . LYS A 1 118 ? -0.201 -14.229 -3.088 1.00 94.19 118 LYS A CA 1
ATOM 915 C C . LYS A 1 118 ? -1.514 -13.460 -3.216 1.00 94.19 118 LYS A C 1
ATOM 917 O O . LYS A 1 118 ? -1.475 -12.250 -3.425 1.00 94.19 118 LYS A O 1
ATOM 922 N N . GLU A 1 119 ? -2.645 -14.135 -3.029 1.00 94.81 119 GLU A N 1
ATOM 923 C CA . GLU A 1 119 ? -3.988 -13.539 -3.144 1.00 94.81 119 GLU A CA 1
ATOM 924 C C . GLU A 1 119 ? -4.344 -12.606 -1.980 1.00 94.81 119 GLU A C 1
ATOM 926 O O . GLU A 1 119 ? -5.189 -11.723 -2.112 1.00 94.81 119 GLU A O 1
ATOM 931 N N . SER A 1 120 ? -3.709 -12.792 -0.822 1.00 95.75 120 SER A N 1
ATOM 932 C CA . SER A 1 120 ? -3.962 -11.980 0.363 1.00 95.75 120 SER A CA 1
ATOM 933 C C . SER A 1 120 ? -2.713 -11.813 1.219 1.00 95.75 120 SER A C 1
ATOM 935 O O . SER A 1 120 ? -1.760 -12.595 1.132 1.00 95.75 120 SER A O 1
ATOM 937 N N . GLN A 1 121 ? -2.731 -10.786 2.065 1.00 96.62 121 GLN A N 1
ATOM 938 C CA . GLN A 1 121 ? -1.664 -10.506 3.013 1.00 96.62 121 GLN A CA 1
ATOM 939 C C . GLN A 1 121 ? -2.213 -9.898 4.297 1.00 96.62 121 GLN A C 1
ATOM 941 O O . GLN A 1 121 ? -3.098 -9.038 4.272 1.00 96.62 121 GLN A O 1
ATOM 946 N N . VAL A 1 122 ? -1.646 -10.349 5.415 1.00 96.69 122 VAL A N 1
ATOM 947 C CA . VAL A 1 122 ? -1.913 -9.810 6.746 1.00 96.69 122 VAL A CA 1
ATOM 948 C C . VAL A 1 122 ? -0.818 -8.815 7.103 1.00 96.69 122 VAL A C 1
ATOM 950 O O . VAL A 1 122 ? 0.369 -9.098 6.932 1.00 96.69 122 VAL A O 1
ATOM 953 N N . HIS A 1 123 ? -1.236 -7.664 7.608 1.00 95.31 123 HIS A N 1
ATOM 954 C CA . HIS A 1 123 ? -0.390 -6.568 8.051 1.00 95.31 123 HIS A CA 1
ATOM 955 C C . HIS A 1 123 ? -0.584 -6.349 9.546 1.00 95.31 123 HIS A C 1
ATOM 957 O O . HIS A 1 123 ? -1.712 -6.348 10.041 1.00 95.31 123 HIS A O 1
ATOM 963 N N . PHE A 1 124 ? 0.526 -6.154 10.252 1.00 93.75 124 PHE A N 1
ATOM 964 C CA . PHE A 1 124 ? 0.550 -5.889 11.685 1.00 93.75 124 PHE A CA 1
ATOM 965 C C . PHE A 1 124 ? 1.186 -4.526 11.926 1.00 93.75 124 PHE A C 1
ATOM 967 O O . PHE A 1 124 ? 2.293 -4.272 11.458 1.00 93.75 124 PHE A O 1
ATOM 974 N N . GLY A 1 125 ? 0.494 -3.673 12.672 1.00 89.12 125 GLY A N 1
ATOM 975 C CA . GLY A 1 125 ? 0.972 -2.355 13.065 1.00 89.12 125 GLY A CA 1
ATOM 976 C C . GLY A 1 125 ? 0.902 -2.180 14.575 1.00 89.12 125 GLY A C 1
ATOM 977 O O . GLY A 1 125 ? -0.059 -2.602 15.218 1.00 89.12 125 GLY A O 1
ATOM 978 N N . MET A 1 126 ? 1.918 -1.536 15.140 1.00 85.12 126 MET A N 1
ATOM 979 C CA . MET A 1 126 ? 1.964 -1.128 16.546 1.00 85.12 126 MET A CA 1
ATOM 980 C C . MET A 1 126 ? 2.128 0.392 16.592 1.00 85.12 126 MET A C 1
ATOM 982 O O . MET A 1 126 ? 3.171 0.910 16.986 1.00 85.12 126 MET A O 1
ATOM 986 N N . THR A 1 127 ? 1.129 1.112 16.085 1.00 71.00 127 THR A N 1
ATOM 987 C CA . THR A 1 127 ? 1.194 2.568 15.916 1.00 71.00 127 THR A CA 1
ATOM 988 C C . THR A 1 127 ? 0.000 3.222 16.592 1.00 71.00 127 THR A C 1
ATOM 990 O O . THR A 1 127 ? -1.126 2.739 16.483 1.00 71.00 127 THR A O 1
ATOM 993 N N . TYR A 1 128 ? 0.254 4.325 17.296 1.00 61.22 128 TYR A N 1
ATOM 994 C CA . TYR A 1 128 ? -0.798 5.240 17.716 1.00 61.22 128 TYR A CA 1
ATOM 995 C C . TYR A 1 128 ? -1.208 6.083 16.505 1.00 61.22 128 TYR A C 1
ATOM 997 O O . TYR A 1 128 ? -0.400 6.874 16.019 1.00 61.22 128 TYR A O 1
ATOM 1005 N N . ASP A 1 129 ? -2.441 5.911 16.032 1.00 57.97 129 ASP A N 1
ATOM 1006 C CA . ASP A 1 129 ? -3.079 6.893 15.152 1.00 57.97 129 ASP A CA 1
ATOM 1007 C C . ASP A 1 129 ? -3.336 8.145 16.019 1.00 57.97 129 ASP A C 1
ATOM 1009 O O . ASP A 1 129 ? -4.213 8.113 16.888 1.00 57.97 129 ASP A O 1
ATOM 1013 N N . TRP A 1 130 ? -2.503 9.183 15.881 1.00 47.47 130 TRP A N 1
ATOM 1014 C CA . TRP A 1 130 ? -2.666 10.481 16.554 1.00 47.47 130 TRP A CA 1
ATOM 1015 C C . TRP A 1 130 ? -3.526 11.443 15.736 1.00 47.47 130 TRP A C 1
ATOM 1017 O O . TRP A 1 130 ? -3.520 11.340 14.489 1.00 47.47 130 TRP A O 1
#

Secondary structure (DSSP, 8-state):
---GGGSB-B-SSSSSTTS-TT-BS-EETTEE--BSEEEEEEEEEEEESSTTSSEEEEEEEEEEEEE--TT-TTPPTTSEE--S---EEEEEEEEEE-SSS-EEEEEEEESSPPTTS-SEEEEEE-----

Radius of gyration: 16.58 Å; chains: 1; bounding box: 39×28×49 Å